Protein AF-F3G153-F1 (afdb_monomer)

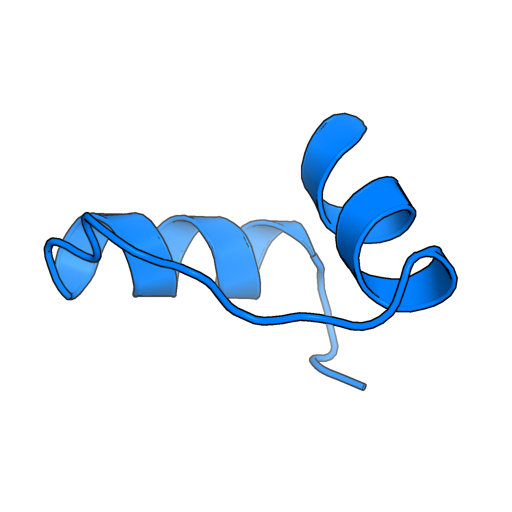Secondary structure (DSSP, 8-state):
--S-HHHHHHHHHHTT-S-----HHHHHHHHT-

Organism: NCBI:txid629262

Structure (mmCIF, N/CA/C/O backbone):
data_AF-F3G153-F1
#
_entry.id   AF-F3G153-F1
#
loop_
_atom_site.group_PDB
_atom_site.id
_atom_site.type_symbol
_atom_site.label_atom_id
_atom_site.label_alt_id
_atom_site.label_comp_id
_atom_site.label_asym_id
_atom_site.label_entity_id
_atom_site.label_seq_id
_atom_site.pdbx_PDB_ins_code
_atom_site.Cartn_x
_atom_site.Cartn_y
_atom_site.Cartn_z
_atom_site.occupancy
_atom_site.B_iso_or_equiv
_atom_site.auth_seq_id
_atom_site.auth_comp_id
_atom_site.auth_asym_id
_atom_site.auth_atom_id
_atom_site.pdbx_PDB_model_num
ATOM 1 N N . VAL A 1 1 ? -0.907 -7.714 -14.935 1.00 57.19 1 VAL A N 1
ATOM 2 C CA . VAL A 1 1 ? -1.105 -6.448 -14.190 1.00 57.19 1 VAL A CA 1
ATOM 3 C C . VAL A 1 1 ? -2.572 -6.077 -14.307 1.00 57.19 1 VAL A C 1
ATOM 5 O O . VAL A 1 1 ? -3.112 -6.247 -15.396 1.00 57.19 1 VAL A O 1
ATOM 8 N N . SER A 1 2 ? -3.219 -5.722 -13.189 1.00 55.16 2 SER A N 1
ATOM 9 C CA . SER A 1 2 ? -4.639 -5.335 -13.135 1.00 55.16 2 SER A CA 1
ATOM 10 C C . SER A 1 2 ? -4.943 -4.303 -14.225 1.00 55.16 2 SER A C 1
ATOM 12 O O . SER A 1 2 ? -4.128 -3.413 -14.455 1.00 55.16 2 SER A O 1
ATOM 14 N N . ARG A 1 3 ? -6.043 -4.472 -14.965 1.00 64.12 3 ARG A N 1
ATOM 15 C CA . ARG A 1 3 ? -6.269 -3.764 -16.240 1.00 64.12 3 ARG A CA 1
ATOM 16 C C . ARG A 1 3 ? -6.591 -2.277 -16.075 1.00 64.12 3 ARG A C 1
ATOM 18 O O . ARG A 1 3 ? -6.525 -1.556 -17.064 1.00 64.12 3 ARG A O 1
ATOM 25 N N . SER A 1 4 ? -6.794 -1.800 -14.851 1.00 79.50 4 SER A N 1
ATOM 26 C CA . SER A 1 4 ? -6.640 -0.392 -14.514 1.00 79.50 4 SER A CA 1
ATOM 27 C C . SER A 1 4 ? -6.096 -0.230 -13.083 1.00 79.50 4 SER A C 1
ATOM 29 O O . SER A 1 4 ? -6.501 -0.957 -12.167 1.00 79.50 4 SER A O 1
ATOM 31 N N . PRO A 1 5 ? -5.153 0.698 -12.857 1.00 81.19 5 PRO A N 1
ATOM 32 C CA . PRO A 1 5 ? -4.714 1.064 -11.511 1.00 81.19 5 PRO A CA 1
ATOM 33 C C . PRO A 1 5 ? -5.859 1.558 -10.617 1.00 81.19 5 PRO A C 1
ATOM 35 O O . PRO A 1 5 ? -5.857 1.291 -9.418 1.00 81.19 5 PRO A O 1
ATOM 38 N N . GLN A 1 6 ? -6.864 2.206 -11.211 1.00 84.44 6 GLN A N 1
ATOM 39 C CA . GLN A 1 6 ? -8.042 2.735 -10.523 1.00 84.44 6 GLN A CA 1
ATOM 40 C C . GLN A 1 6 ? -8.926 1.622 -9.947 1.00 84.44 6 GLN A C 1
ATOM 42 O O . GLN A 1 6 ? -9.344 1.710 -8.795 1.00 84.44 6 GLN A O 1
ATOM 47 N N . GLU A 1 7 ? -9.168 0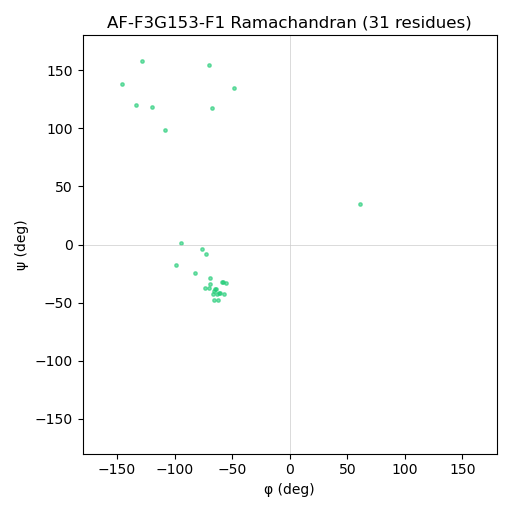.536 -10.691 1.00 86.50 7 GLU A N 1
ATOM 48 C CA . GLU A 1 7 ? -9.887 -0.631 -10.155 1.00 86.50 7 GLU A CA 1
ATOM 49 C C . GLU A 1 7 ? -9.107 -1.286 -9.014 1.00 86.50 7 GLU A C 1
ATOM 51 O O . GLU A 1 7 ? -9.693 -1.706 -8.019 1.00 86.50 7 GLU A O 1
ATOM 56 N N . CYS A 1 8 ? -7.776 -1.343 -9.123 1.00 86.31 8 CYS A N 1
ATOM 57 C CA . CYS A 1 8 ? -6.940 -1.858 -8.042 1.00 86.31 8 CYS A CA 1
ATOM 58 C C . CYS A 1 8 ? -7.058 -0.994 -6.779 1.00 86.31 8 CYS A C 1
ATOM 60 O O . CYS A 1 8 ? -7.169 -1.540 -5.687 1.00 86.31 8 CYS A O 1
ATOM 62 N N . TYR A 1 9 ? -7.066 0.333 -6.917 1.00 87.19 9 TYR A N 1
ATOM 63 C CA . TYR A 1 9 ? -7.276 1.249 -5.797 1.00 87.19 9 TYR A CA 1
ATOM 64 C C . TYR A 1 9 ? -8.654 1.058 -5.149 1.00 87.19 9 TYR A C 1
ATOM 66 O O . TYR A 1 9 ? -8.738 0.878 -3.935 1.00 87.19 9 TYR A O 1
ATOM 74 N N . ALA A 1 10 ? -9.719 0.997 -5.954 1.00 90.12 10 ALA A N 1
ATOM 75 C CA . ALA A 1 10 ? -11.074 0.758 -5.457 1.00 90.12 10 ALA A CA 1
ATOM 76 C C . ALA A 1 10 ? -11.179 -0.557 -4.663 1.00 90.12 10 ALA A C 1
ATOM 78 O O . ALA A 1 10 ? -11.763 -0.577 -3.581 1.00 90.12 10 ALA A O 1
ATOM 79 N N . LEU A 1 11 ? -10.552 -1.633 -5.151 1.00 90.69 11 LEU A N 1
ATOM 80 C CA . LEU A 1 11 ? -10.506 -2.924 -4.456 1.00 90.69 11 LEU A CA 1
ATOM 81 C C . LEU A 1 11 ? -9.738 -2.861 -3.128 1.00 90.69 11 LEU A C 1
ATOM 83 O O . LEU A 1 11 ? -10.142 -3.498 -2.159 1.00 90.69 11 LEU A O 1
ATOM 87 N N . LEU A 1 12 ? -8.640 -2.104 -3.063 1.00 90.81 12 LEU A N 1
ATOM 88 C CA . LEU A 1 12 ? -7.876 -1.927 -1.823 1.00 90.81 12 LEU A CA 1
ATOM 89 C C . LEU A 1 12 ? -8.691 -1.181 -0.758 1.00 90.81 12 LEU A C 1
ATOM 91 O O . LEU A 1 12 ? -8.629 -1.549 0.418 1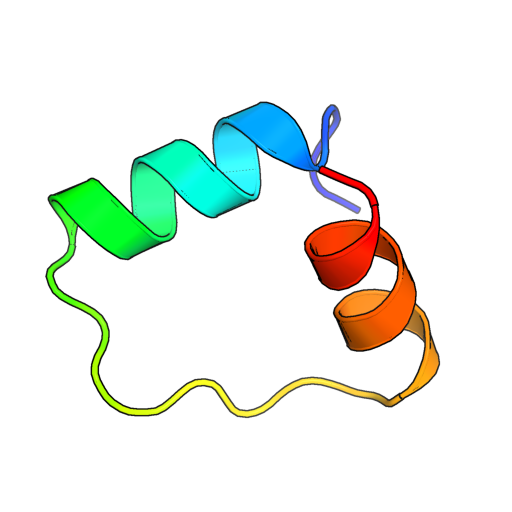.00 90.81 12 LEU A O 1
ATOM 95 N N . CYS A 1 13 ? -9.456 -0.165 -1.169 1.00 92.12 13 CYS A N 1
ATOM 96 C CA . CYS A 1 13 ? -10.360 0.574 -0.289 1.00 92.12 13 CYS A CA 1
ATOM 97 C C . CYS A 1 13 ? -11.500 -0.307 0.226 1.00 92.12 13 CYS A C 1
ATOM 99 O O . CYS A 1 13 ? -11.744 -0.328 1.431 1.00 92.12 13 CYS A O 1
ATOM 101 N N . ASP A 1 14 ? -12.158 -1.052 -0.664 1.00 95.19 14 ASP A N 1
ATOM 102 C CA . ASP A 1 14 ? -13.256 -1.960 -0.310 1.00 95.19 14 ASP A CA 1
ATOM 103 C C . ASP A 1 14 ? -12.797 -3.061 0.659 1.00 95.19 14 ASP A C 1
ATOM 105 O O . ASP A 1 14 ? -13.439 -3.329 1.673 1.00 95.19 14 ASP A O 1
ATOM 109 N N . ALA A 1 15 ? -11.612 -3.626 0.418 1.00 94.19 15 ALA A N 1
ATOM 110 C CA . ALA A 1 15 ? -11.024 -4.648 1.277 1.00 94.19 15 ALA A CA 1
ATOM 111 C C . ALA A 1 15 ? -10.424 -4.103 2.591 1.00 94.19 15 ALA A C 1
ATOM 113 O O . ALA A 1 15 ? -9.942 -4.891 3.407 1.00 94.19 15 ALA A O 1
ATOM 114 N N . GLY A 1 16 ? -10.410 -2.780 2.807 1.00 94.50 16 GLY A N 1
ATOM 115 C CA . GLY A 1 16 ? -9.877 -2.165 4.026 1.00 94.50 16 GLY A CA 1
ATOM 116 C C . GLY A 1 16 ? -8.389 -2.448 4.254 1.00 94.50 16 GLY A C 1
ATOM 117 O O . GLY A 1 16 ? -7.954 -2.634 5.392 1.00 94.50 16 GLY A O 1
ATOM 118 N N . VAL A 1 17 ? -7.601 -2.529 3.179 1.00 92.31 17 VAL A N 1
ATOM 119 C CA . VAL A 1 17 ? -6.181 -2.890 3.267 1.00 92.31 17 VAL A CA 1
ATOM 120 C C . VAL A 1 17 ? -5.401 -1.793 3.987 1.00 92.31 17 VAL A C 1
ATOM 122 O O . VAL A 1 17 ? -5.282 -0.672 3.501 1.00 92.31 17 VAL A O 1
ATOM 125 N N . THR A 1 18 ? -4.810 -2.135 5.130 1.00 92.81 18 THR A N 1
ATOM 126 C CA . THR A 1 18 ? -3.957 -1.222 5.912 1.00 92.81 18 THR A CA 1
ATOM 127 C C . THR A 1 18 ? -2.465 -1.435 5.665 1.00 92.81 18 THR A C 1
ATOM 129 O O . THR A 1 18 ? -1.662 -0.548 5.946 1.00 92.81 18 THR A O 1
ATOM 132 N N . VAL A 1 19 ? -2.078 -2.589 5.109 1.00 91.88 19 VAL A N 1
ATOM 133 C CA . VAL A 1 19 ? -0.693 -2.908 4.738 1.00 91.88 19 VAL A CA 1
ATOM 134 C C . VAL A 1 19 ? -0.663 -3.495 3.332 1.00 91.88 19 VAL A C 1
ATOM 136 O O . VAL A 1 19 ? -1.242 -4.548 3.076 1.00 91.88 19 VAL A O 1
ATOM 139 N N . LEU A 1 20 ? 0.061 -2.833 2.430 1.00 89.81 20 LEU A N 1
ATOM 140 C CA . LEU A 1 20 ? 0.239 -3.255 1.044 1.00 89.81 20 LEU A CA 1
ATOM 141 C C . LEU A 1 20 ? 1.726 -3.500 0.760 1.00 89.81 20 LEU A C 1
ATOM 143 O O . LEU A 1 20 ? 2.535 -2.580 0.842 1.00 89.81 20 LEU A O 1
ATOM 147 N N . ASN A 1 21 ? 2.089 -4.734 0.400 1.00 90.25 21 ASN A N 1
ATOM 148 C CA . ASN A 1 21 ? 3.468 -5.109 0.080 1.00 90.25 21 ASN A CA 1
ATOM 149 C C . ASN A 1 21 ? 3.618 -5.342 -1.432 1.00 90.25 21 ASN A C 1
ATOM 151 O O . ASN A 1 21 ? 3.226 -6.389 -1.946 1.00 90.25 21 ASN A O 1
ATOM 155 N N . GLN A 1 22 ? 4.118 -4.336 -2.151 1.00 87.88 22 GLN A N 1
ATOM 156 C CA . GLN A 1 22 ? 4.244 -4.330 -3.613 1.00 87.88 22 GLN A CA 1
ATOM 157 C C . GLN A 1 22 ? 5.664 -3.953 -4.041 1.00 87.88 22 GLN A C 1
ATOM 159 O O . GLN A 1 22 ? 6.401 -3.297 -3.307 1.00 87.88 22 GLN A O 1
ATOM 164 N N . THR A 1 23 ? 6.047 -4.332 -5.262 1.00 89.94 23 THR A N 1
ATOM 165 C CA . THR A 1 23 ? 7.315 -3.884 -5.850 1.00 89.94 23 THR A CA 1
ATOM 166 C C . THR A 1 23 ? 7.260 -2.388 -6.192 1.00 89.94 23 THR A 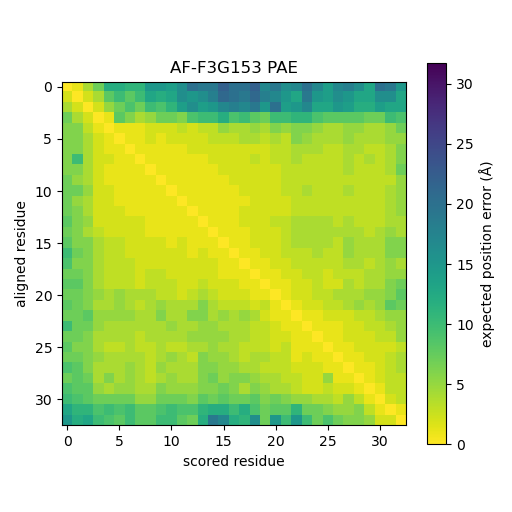C 1
ATOM 168 O O . THR A 1 23 ? 6.181 -1.858 -6.485 1.00 89.94 23 THR A O 1
ATOM 171 N N . PRO A 1 24 ? 8.408 -1.682 -6.237 1.00 84.75 24 PRO A N 1
ATOM 172 C CA . PRO A 1 24 ? 8.427 -0.247 -6.529 1.00 84.75 24 PRO A CA 1
ATOM 173 C C . PRO A 1 24 ? 7.740 0.142 -7.849 1.00 84.75 24 PRO A C 1
ATOM 175 O O . PRO A 1 24 ? 7.140 1.211 -7.940 1.00 84.75 24 PRO A O 1
ATOM 178 N N . SER A 1 25 ? 7.804 -0.713 -8.877 1.00 85.56 25 SER A N 1
ATOM 179 C CA . SER A 1 25 ? 7.168 -0.468 -10.178 1.00 85.56 25 SER A CA 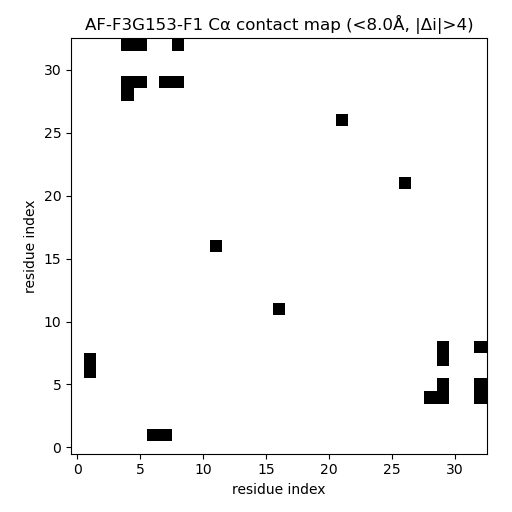1
ATOM 180 C C . SER A 1 25 ? 5.639 -0.536 -10.120 1.00 85.56 25 SER A C 1
ATOM 182 O O . SER A 1 25 ? 4.982 0.280 -10.763 1.00 85.56 25 SER A O 1
ATOM 184 N N . ALA A 1 26 ? 5.075 -1.455 -9.333 1.00 81.81 26 ALA A N 1
ATOM 185 C CA . ALA A 1 26 ? 3.632 -1.574 -9.129 1.00 81.81 26 ALA A CA 1
ATOM 186 C C . ALA A 1 26 ? 3.089 -0.450 -8.234 1.00 81.81 26 ALA A C 1
ATOM 188 O O . ALA A 1 26 ? 2.033 0.108 -8.519 1.00 81.81 26 ALA A O 1
ATOM 189 N N . PHE A 1 27 ? 3.844 -0.046 -7.207 1.00 83.88 27 PHE A N 1
ATOM 190 C CA . PHE A 1 27 ? 3.453 1.064 -6.333 1.00 83.88 27 PHE A CA 1
ATOM 191 C C . PHE A 1 27 ? 3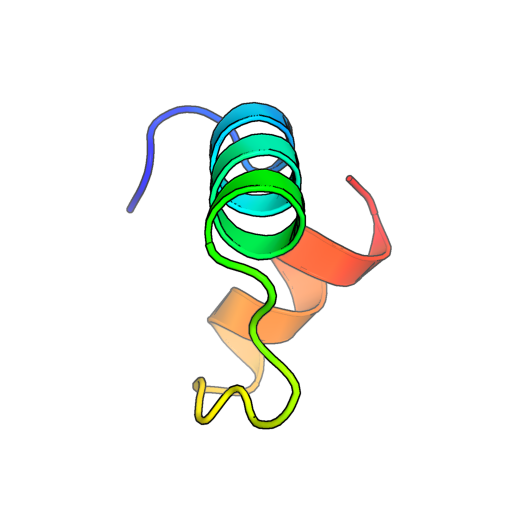.304 2.387 -7.097 1.00 83.88 27 PHE A C 1
ATOM 193 O O . PHE A 1 27 ? 2.324 3.099 -6.913 1.00 83.88 27 PHE A O 1
ATOM 200 N N . ARG A 1 28 ? 4.218 2.693 -8.028 1.00 81.31 28 ARG A N 1
ATOM 201 C CA . ARG A 1 28 ? 4.124 3.9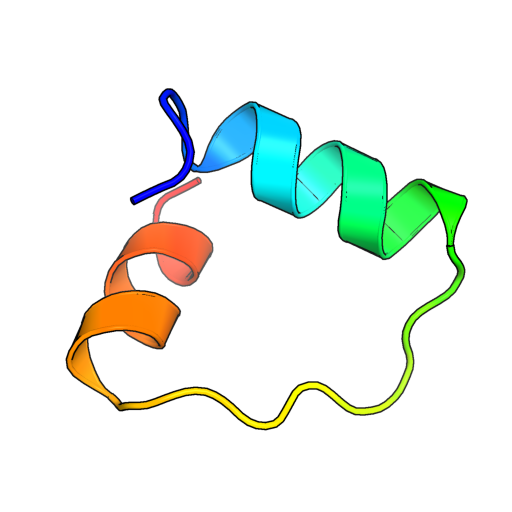08 -8.861 1.00 81.31 28 ARG A CA 1
ATOM 202 C C . ARG A 1 28 ? 2.835 3.987 -9.681 1.00 81.31 28 ARG A C 1
ATOM 204 O O . ARG A 1 28 ? 2.350 5.087 -9.909 1.00 81.31 28 ARG A O 1
ATOM 211 N N . GLN A 1 29 ? 2.285 2.849 -10.106 1.00 79.31 29 GLN A N 1
ATOM 212 C CA . GLN A 1 29 ? 1.017 2.818 -10.840 1.00 79.31 29 GLN A CA 1
ATOM 213 C C . GLN A 1 29 ? -0.168 3.206 -9.947 1.00 79.31 29 GLN A C 1
ATOM 215 O O . GLN A 1 29 ? -1.121 3.783 -10.451 1.00 79.31 29 GLN A O 1
ATOM 220 N N . LEU A 1 30 ? -0.085 2.945 -8.638 1.00 78.00 30 LEU A N 1
ATOM 221 C CA . LEU A 1 30 ? -1.111 3.309 -7.657 1.00 78.00 30 LEU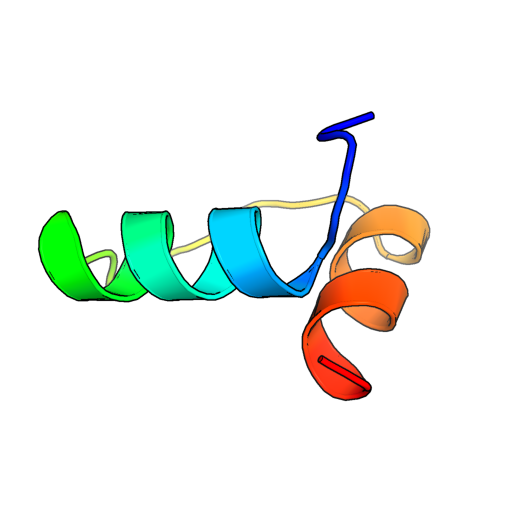 A CA 1
ATOM 222 C C . LEU A 1 30 ? -1.019 4.769 -7.181 1.00 78.00 30 LEU A C 1
ATOM 224 O O . LEU A 1 30 ? -2.028 5.312 -6.764 1.00 78.00 30 LEU A O 1
ATOM 228 N N . ILE A 1 31 ? 0.152 5.422 -7.240 1.00 77.2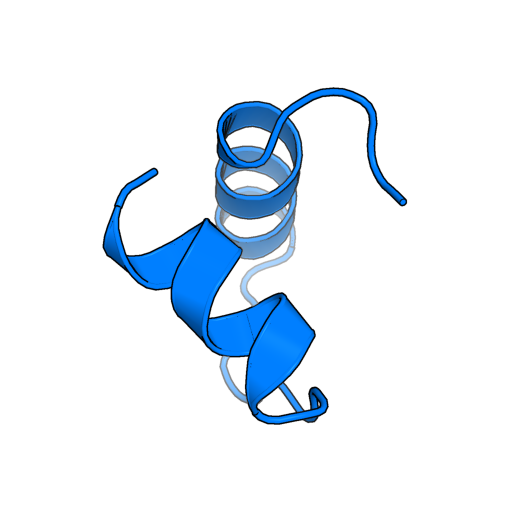5 31 ILE A N 1
ATOM 229 C CA . ILE A 1 31 ? 0.304 6.838 -6.826 1.00 77.25 31 ILE A CA 1
ATOM 230 C C . ILE A 1 31 ? -0.416 7.800 -7.784 1.00 77.25 31 ILE A C 1
ATOM 232 O O . ILE A 1 31 ? -0.885 8.852 -7.367 1.00 77.25 31 ILE A O 1
ATOM 236 N N . ALA A 1 32 ? -0.442 7.468 -9.076 1.00 68.12 32 ALA A N 1
ATOM 237 C CA . ALA A 1 32 ? -1.046 8.296 -10.121 1.00 68.12 32 ALA A CA 1
ATOM 238 C C . ALA A 1 32 ? -2.505 7.912 -10.439 1.00 68.12 32 ALA A C 1
ATOM 240 O O . ALA A 1 32 ? -3.077 8.470 -11.377 1.00 68.12 32 ALA A O 1
ATOM 241 N N . ALA A 1 33 ? -3.048 6.917 -9.729 1.00 61.19 33 ALA A N 1
ATOM 242 C CA . ALA A 1 33 ? -4.412 6.419 -9.883 1.00 61.19 33 ALA A CA 1
ATOM 243 C C . ALA A 1 33 ? -5.402 7.288 -9.106 1.00 61.19 33 ALA A C 1
ATOM 245 O O . ALA A 1 33 ? -6.509 7.482 -9.655 1.00 61.19 33 ALA A O 1
#

Nearest PDB structures (foldseek):
  5mra-assembly1_A  TM=4.863E-01  e=8.586E+00  Homo sapiens

Solvent-accessible surface area (backbone atoms only — not comparable to full-atom values): 2197 Å² total; per-residue (Å²): 127,76,96,41,46,50,61,52,50,53,50,40,60,75,70,63,66,86,77,85,93,70,56,76,74,60,47,57,49,53,76,80,82

pLDDT: mean 83.19, std 10.63, range [55.16, 95.19]

Sequence (33 aa):
VSRSPQECYALLCDAGVTVLNQTPSAFRQLIAA

Radius of gyration: 9.11 Å; Cα contacts (8 Å, |Δi|>4): 12; chains: 1; bounding box: 22×15×22 Å

Foldseek 3Di:
DPPALVVVVVVCVVVVPPDDDDDPVNVVRNVVD

Mean predicted aligned error: 4.66 Å